Protein AF-A0A7C7UQF9-F1 (afdb_monomer_lite)

Secondary structure (DSSP, 8-state):
-PEE-EEEEETTTTEEEEE-TT-SS--EEEETTTTTTTSEEEEETTT-SEEEEE-TTS-HHHHHHHHHHHHHHS-----EEEGGGTEEEE-HHHHHHHHIIIIIS--SS-PPPPGGGTT--------------------PPP--------

Structure (mmCIF, N/CA/C/O backbone):
data_AF-A0A7C7UQF9-F1
#
_entry.id   AF-A0A7C7UQF9-F1
#
loop_
_atom_site.group_PDB
_atom_site.id
_atom_site.type_symbol
_atom_site.label_atom_id
_atom_site.label_alt_id
_atom_site.label_comp_id
_atom_site.label_asym_id
_atom_site.label_entity_id
_atom_site.label_seq_id
_atom_site.pdbx_PDB_ins_code
_atom_site.Cartn_x
_atom_site.Cartn_y
_atom_site.Cartn_z
_atom_site.occupancy
_atom_site.B_iso_or_equiv
_atom_site.auth_seq_id
_atom_site.auth_comp_id
_atom_site.auth_asym_id
_atom_site.auth_atom_id
_atom_site.pdbx_PDB_model_num
ATOM 1 N N . MET A 1 1 ? -4.216 -17.877 -6.009 1.00 70.50 1 MET A N 1
ATOM 2 C CA . MET A 1 1 ? -3.379 -17.854 -4.793 1.00 70.50 1 MET A CA 1
ATOM 3 C C . MET A 1 1 ? -2.434 -16.702 -5.003 1.00 70.50 1 MET A C 1
ATOM 5 O O . MET A 1 1 ? -1.698 -16.732 -5.989 1.00 70.50 1 MET A O 1
ATOM 9 N N . GLY A 1 2 ? -2.584 -15.659 -4.190 1.00 77.38 2 GLY A N 1
ATOM 10 C CA . GLY A 1 2 ? -1.882 -14.401 -4.387 1.00 77.38 2 GLY A CA 1
ATOM 11 C C . GLY A 1 2 ? -0.393 -14.530 -4.083 1.00 77.38 2 GLY A C 1
ATOM 12 O O . GLY A 1 2 ? 0.053 -15.484 -3.442 1.00 77.38 2 GLY A O 1
ATOM 13 N N . LYS A 1 3 ? 0.399 -13.554 -4.533 1.00 88.31 3 LYS A N 1
ATOM 14 C CA . LYS A 1 3 ? 1.784 -13.428 -4.062 1.00 88.31 3 LYS A CA 1
ATOM 15 C C . LYS A 1 3 ? 1.746 -13.015 -2.588 1.00 88.31 3 LYS A C 1
ATOM 17 O O . LYS A 1 3 ? 1.024 -12.090 -2.225 1.00 88.31 3 LYS A O 1
ATOM 22 N N . LYS A 1 4 ? 2.489 -13.699 -1.720 1.00 91.56 4 LYS A N 1
ATOM 23 C CA . LYS A 1 4 ? 2.495 -13.368 -0.290 1.00 91.56 4 LYS A CA 1
ATOM 24 C C . LYS A 1 4 ? 3.272 -12.073 -0.049 1.00 91.56 4 LYS A C 1
ATOM 26 O O . LYS A 1 4 ? 4.416 -11.967 -0.486 1.00 91.56 4 LYS A O 1
ATOM 31 N N . LEU A 1 5 ? 2.672 -11.140 0.682 1.00 92.50 5 LEU A N 1
ATOM 32 C CA . LEU A 1 5 ? 3.334 -9.955 1.221 1.00 92.50 5 LEU A CA 1
ATOM 33 C C . LEU A 1 5 ? 3.281 -10.006 2.748 1.00 92.50 5 LEU A C 1
ATOM 35 O O . LEU A 1 5 ? 2.280 -10.428 3.323 1.00 92.50 5 LEU A O 1
ATOM 39 N N . ASN A 1 6 ? 4.364 -9.576 3.383 1.00 91.00 6 ASN A N 1
ATOM 40 C CA . ASN A 1 6 ? 4.420 -9.312 4.810 1.00 91.00 6 ASN A CA 1
ATOM 41 C C . ASN A 1 6 ? 4.195 -7.816 5.029 1.00 91.00 6 ASN A C 1
ATOM 43 O O . ASN A 1 6 ? 4.888 -6.985 4.435 1.00 91.00 6 ASN A O 1
ATOM 47 N N . LEU A 1 7 ? 3.254 -7.486 5.908 1.00 91.06 7 LEU A N 1
ATOM 48 C CA . LEU A 1 7 ? 3.023 -6.115 6.347 1.00 91.06 7 LEU A CA 1
ATOM 49 C C . LEU A 1 7 ? 3.982 -5.759 7.487 1.00 91.06 7 LEU A C 1
ATOM 51 O O . LEU A 1 7 ? 4.027 -6.443 8.510 1.00 91.06 7 LEU A O 1
ATOM 55 N N . ARG A 1 8 ? 4.698 -4.646 7.343 1.00 89.06 8 ARG A N 1
ATOM 56 C CA . ARG A 1 8 ? 5.494 -4.023 8.404 1.00 89.06 8 ARG A CA 1
ATOM 57 C C . ARG A 1 8 ? 5.098 -2.564 8.568 1.00 89.06 8 ARG A C 1
ATOM 59 O O . ARG A 1 8 ? 4.737 -1.896 7.603 1.00 89.06 8 ARG A O 1
ATOM 66 N N . TYR A 1 9 ? 5.187 -2.080 9.799 1.00 85.62 9 TYR A N 1
ATOM 67 C CA . TYR A 1 9 ? 5.013 -0.674 10.139 1.00 85.62 9 TYR A CA 1
ATOM 68 C C . TYR A 1 9 ? 6.299 -0.158 10.777 1.00 85.62 9 TYR A C 1
ATOM 70 O O . TYR A 1 9 ? 6.755 -0.716 11.776 1.00 85.62 9 TYR A O 1
ATOM 78 N N . GLU A 1 10 ? 6.863 0.902 10.208 1.00 82.75 10 GLU A N 1
ATOM 79 C CA . GLU A 1 10 ? 8.117 1.500 10.658 1.00 82.75 10 GLU A CA 1
ATOM 80 C C . GLU A 1 10 ? 7.813 2.710 11.543 1.00 82.75 10 GLU A C 1
ATOM 82 O O . GLU A 1 10 ? 7.608 3.835 11.086 1.00 82.75 10 GLU A O 1
ATOM 87 N N . SER A 1 11 ? 7.730 2.455 12.852 1.00 68.56 11 SER A N 1
ATOM 88 C CA . SER A 1 11 ? 7.201 3.405 13.839 1.00 68.56 11 SER A CA 1
ATOM 89 C C . SER A 1 11 ? 7.920 4.754 13.953 1.00 68.56 11 SER A C 1
ATOM 91 O O . SER A 1 11 ? 7.218 5.725 14.235 1.00 68.56 11 SER A O 1
ATOM 93 N N . PRO A 1 12 ? 9.253 4.879 13.809 1.00 70.75 12 PRO A N 1
ATOM 94 C CA . PRO A 1 12 ? 9.885 6.196 13.868 1.00 70.75 12 PRO A CA 1
ATOM 95 C C . PRO A 1 12 ? 9.557 7.058 12.644 1.00 70.75 12 PRO A C 1
ATOM 97 O O . PRO A 1 12 ? 9.587 8.282 12.733 1.00 70.75 12 PRO A O 1
ATOM 100 N N . GLN A 1 13 ? 9.269 6.427 11.504 1.00 69.44 13 GLN A N 1
ATOM 101 C CA . GLN A 1 13 ? 9.058 7.095 10.222 1.00 69.44 13 GLN A CA 1
ATOM 102 C C . GLN A 1 13 ? 7.581 7.150 9.807 1.00 69.44 13 GLN A C 1
ATOM 104 O O . GLN A 1 13 ? 7.245 7.856 8.863 1.00 69.44 13 GLN A O 1
ATOM 109 N N . GLY A 1 14 ? 6.696 6.440 10.513 1.00 75.25 14 GLY A N 1
ATOM 110 C CA . GLY A 1 14 ? 5.247 6.529 10.336 1.00 75.25 14 GLY A CA 1
ATOM 111 C C . GLY A 1 14 ? 4.726 5.939 9.024 1.00 75.25 14 GLY A C 1
ATOM 112 O O . GLY A 1 14 ? 3.627 6.297 8.605 1.00 75.25 14 GLY A O 1
ATOM 113 N N . TYR A 1 15 ? 5.482 5.048 8.373 1.00 84.19 15 TYR A N 1
ATOM 114 C CA . TYR A 1 15 ? 5.075 4.423 7.113 1.00 84.19 15 TYR A CA 1
ATOM 115 C C . TYR A 1 15 ? 4.873 2.910 7.236 1.00 84.19 15 TYR A C 1
ATOM 117 O O . TYR A 1 15 ? 5.386 2.238 8.133 1.00 84.19 15 TYR A O 1
ATOM 125 N N . PHE A 1 16 ? 4.102 2.375 6.297 1.00 89.50 16 PHE A N 1
ATOM 126 C CA . PHE A 1 16 ? 3.827 0.963 6.102 1.00 89.50 16 PHE A CA 1
ATOM 127 C C . PHE A 1 16 ? 4.601 0.454 4.894 1.00 89.50 16 PHE A C 1
ATOM 129 O O . PHE A 1 16 ? 4.697 1.130 3.869 1.00 89.50 16 PHE A O 1
ATOM 136 N N . SER A 1 17 ? 5.104 -0.770 4.999 1.00 90.31 17 SER A N 1
ATOM 137 C CA . SER A 1 17 ? 5.664 -1.505 3.874 1.00 90.31 17 SER A CA 1
ATOM 138 C C . SER A 1 17 ? 5.005 -2.875 3.747 1.00 90.31 17 SER A C 1
ATOM 140 O O . SER A 1 17 ? 4.725 -3.559 4.731 1.00 90.31 17 SER A O 1
ATOM 142 N N . LEU A 1 18 ? 4.738 -3.265 2.508 1.00 92.06 18 LEU A N 1
ATOM 143 C CA . LEU A 1 18 ? 4.217 -4.562 2.106 1.00 92.06 18 LEU A CA 1
ATOM 144 C C . LEU A 1 18 ? 5.282 -5.205 1.225 1.00 92.06 18 LEU A C 1
ATOM 146 O O . LEU A 1 18 ? 5.381 -4.853 0.058 1.00 92.06 18 LEU A O 1
ATOM 150 N N . THR A 1 19 ? 6.106 -6.104 1.753 1.00 91.00 19 THR A N 1
ATOM 151 C CA . THR A 1 19 ? 7.248 -6.675 1.009 1.00 91.00 19 THR A CA 1
ATOM 152 C C . THR A 1 19 ? 7.203 -8.192 0.979 1.00 91.00 19 THR A C 1
ATOM 154 O O . THR A 1 19 ? 6.492 -8.821 1.764 1.00 91.00 19 THR A O 1
ATOM 157 N N . TRP A 1 20 ? 7.948 -8.816 0.065 1.00 88.19 20 TRP A N 1
ATOM 158 C CA . TRP A 1 20 ? 8.093 -10.271 0.081 1.00 88.19 20 TRP A CA 1
ATOM 159 C C . TRP A 1 20 ? 8.644 -10.792 1.422 1.00 88.19 20 TRP A C 1
ATOM 161 O O . TRP A 1 20 ? 9.424 -10.107 2.090 1.00 88.19 20 TRP A O 1
ATOM 171 N N . PRO A 1 21 ? 8.275 -12.020 1.837 1.00 80.50 21 PRO A N 1
ATOM 172 C CA . PRO A 1 21 ? 8.679 -12.549 3.137 1.00 80.50 21 PRO A CA 1
ATOM 173 C C . PRO A 1 21 ? 10.188 -12.718 3.326 1.00 80.50 21 PRO A C 1
ATOM 175 O O . PRO A 1 21 ? 10.671 -12.661 4.454 1.00 80.50 21 PRO A O 1
ATOM 178 N N . ASP A 1 22 ? 10.916 -12.928 2.235 1.00 73.62 22 ASP A N 1
ATOM 179 C CA . ASP A 1 22 ? 12.365 -13.100 2.160 1.00 73.62 22 ASP A CA 1
ATOM 180 C C . ASP A 1 22 ? 13.110 -11.784 1.882 1.00 73.62 22 ASP A C 1
ATOM 182 O O . ASP A 1 22 ? 14.265 -11.801 1.455 1.00 73.62 22 ASP A O 1
ATOM 186 N N . TYR A 1 23 ? 12.475 -10.636 2.151 1.00 67.62 23 TYR A N 1
ATOM 187 C CA . TYR A 1 23 ? 13.096 -9.318 2.053 1.00 67.62 23 TYR A CA 1
ATOM 188 C C . TYR A 1 23 ? 14.333 -9.212 2.970 1.00 67.62 23 TYR A C 1
ATOM 190 O O . TYR A 1 23 ? 14.232 -8.916 4.163 1.00 67.62 23 TYR A O 1
ATOM 198 N N . GLY A 1 24 ? 15.503 -9.508 2.391 1.00 53.47 24 GLY A N 1
ATOM 199 C CA . GLY A 1 24 ? 16.782 -9.690 3.084 1.00 53.47 24 GLY A CA 1
ATOM 200 C C . GLY A 1 24 ? 17.968 -8.948 2.459 1.00 53.47 24 GLY A C 1
ATOM 201 O O . GLY A 1 24 ? 19.106 -9.350 2.677 1.00 53.47 24 GLY A O 1
ATOM 202 N N . GLY A 1 25 ? 17.738 -7.871 1.698 1.00 51.97 25 GLY A N 1
ATOM 203 C CA . GLY A 1 25 ? 18.824 -6.978 1.254 1.00 51.97 25 GLY A CA 1
ATOM 204 C C . GLY A 1 25 ? 19.212 -7.051 -0.225 1.00 51.97 25 GLY A C 1
ATOM 205 O O . GLY A 1 25 ? 20.278 -6.568 -0.601 1.00 51.97 25 GLY A O 1
ATOM 206 N N . GLY A 1 26 ? 18.355 -7.596 -1.091 1.00 52.19 26 GLY A N 1
ATOM 207 C CA . GLY A 1 26 ? 18.387 -7.212 -2.502 1.00 52.19 26 GLY A CA 1
ATOM 208 C C . GLY A 1 26 ? 17.886 -5.776 -2.607 1.00 52.19 26 GLY A C 1
ATOM 209 O O . GLY A 1 26 ? 16.804 -5.481 -2.103 1.00 52.19 26 GLY A O 1
ATOM 210 N N . GLY A 1 27 ? 18.668 -4.875 -3.207 1.00 58.38 27 GLY A N 1
ATOM 211 C CA . GLY A 1 27 ? 18.184 -3.520 -3.463 1.00 58.38 27 GLY A CA 1
ATOM 212 C C . GLY A 1 27 ? 16.832 -3.576 -4.187 1.00 58.38 27 GLY A C 1
ATOM 213 O O . GLY A 1 27 ? 16.582 -4.484 -4.985 1.00 58.38 27 GLY A O 1
ATOM 214 N N . MET A 1 28 ? 15.953 -2.627 -3.897 1.00 65.12 28 MET A N 1
ATOM 215 C CA . MET A 1 28 ? 14.728 -2.445 -4.667 1.00 65.12 28 MET A CA 1
ATOM 216 C C . MET A 1 28 ? 14.843 -1.159 -5.471 1.00 65.12 28 MET A C 1
ATOM 218 O O . MET A 1 28 ? 15.450 -0.182 -5.026 1.00 65.12 28 MET A O 1
ATOM 222 N N . GLY A 1 29 ? 14.316 -1.205 -6.690 1.00 64.50 29 GLY A N 1
ATOM 223 C CA . GLY A 1 29 ? 14.055 -0.013 -7.479 1.00 64.50 29 GLY A CA 1
ATOM 224 C C . GLY A 1 29 ? 12.722 0.583 -7.051 1.00 64.50 29 GLY A C 1
ATOM 225 O O . GLY A 1 29 ? 11.761 -0.157 -6.830 1.00 64.50 29 GLY A O 1
ATOM 226 N N . HIS A 1 30 ? 12.692 1.902 -6.944 1.00 76.50 30 HIS A N 1
ATOM 227 C CA . HIS A 1 30 ? 11.517 2.698 -6.629 1.00 76.50 30 HIS A CA 1
ATOM 228 C C . HIS A 1 30 ? 10.899 3.217 -7.938 1.00 76.50 30 HIS A C 1
ATOM 230 O O . HIS A 1 30 ? 11.588 3.838 -8.748 1.00 76.50 30 HIS A O 1
ATOM 236 N N . ASP A 1 31 ? 9.624 2.907 -8.177 1.00 76.31 31 ASP A N 1
ATOM 237 C CA . ASP A 1 31 ? 8.828 3.430 -9.299 1.00 76.31 31 ASP A CA 1
ATOM 238 C C . ASP A 1 31 ? 7.906 4.546 -8.783 1.00 76.31 31 ASP A C 1
ATOM 240 O O . ASP A 1 31 ? 6.707 4.364 -8.555 1.00 76.31 31 ASP A O 1
ATOM 244 N N . ASP A 1 32 ? 8.521 5.700 -8.523 1.00 74.81 32 ASP A N 1
ATOM 245 C CA . ASP A 1 32 ? 7.899 6.798 -7.767 1.00 74.81 32 ASP A CA 1
ATOM 246 C C . ASP A 1 32 ? 7.075 7.741 -8.639 1.00 74.81 32 ASP A C 1
ATOM 248 O O . ASP A 1 32 ? 6.175 8.437 -8.160 1.00 74.81 32 ASP A O 1
ATOM 252 N N . GLU A 1 33 ? 7.354 7.741 -9.941 1.00 79.50 33 GLU A N 1
ATOM 253 C CA . GLU A 1 33 ? 6.641 8.557 -10.920 1.00 79.50 33 GLU A CA 1
ATOM 254 C C . GLU A 1 33 ? 5.192 8.085 -11.094 1.00 79.50 33 GLU A C 1
ATOM 256 O O . GLU A 1 33 ? 4.295 8.887 -11.370 1.00 79.50 33 GLU A O 1
ATOM 261 N N . THR A 1 34 ? 4.932 6.787 -10.910 1.00 80.06 34 THR A N 1
ATOM 262 C CA . THR A 1 34 ? 3.608 6.211 -11.160 1.00 80.06 34 THR A CA 1
ATOM 263 C C . THR A 1 34 ? 2.562 6.746 -10.185 1.00 80.06 34 THR A C 1
ATOM 265 O O . THR A 1 34 ? 1.473 7.134 -10.628 1.00 80.06 34 THR A O 1
ATOM 268 N N . TYR A 1 35 ? 2.917 6.842 -8.903 1.00 83.38 35 TYR A N 1
ATOM 269 C CA . TYR A 1 35 ? 2.030 7.273 -7.820 1.00 83.38 35 TYR A CA 1
ATOM 270 C C . TYR A 1 35 ? 2.538 8.533 -7.112 1.00 83.38 35 TYR A C 1
ATOM 272 O O . TYR A 1 35 ? 2.320 8.695 -5.918 1.00 83.38 35 TYR A O 1
ATOM 280 N N . GLN A 1 36 ? 3.226 9.420 -7.835 1.00 83.31 36 GLN A N 1
ATOM 281 C CA . GLN A 1 36 ? 3.588 10.768 -7.376 1.00 83.31 36 GLN A CA 1
ATOM 282 C C . GLN A 1 36 ? 4.228 10.818 -5.971 1.00 83.31 36 GLN A C 1
ATOM 284 O O . GLN A 1 36 ? 3.912 11.710 -5.188 1.00 83.31 36 GLN A O 1
ATOM 289 N N . PHE A 1 37 ? 5.115 9.871 -5.644 1.00 81.19 37 PHE A N 1
ATOM 290 C CA . PHE A 1 37 ? 5.770 9.760 -4.326 1.00 81.19 37 PHE A CA 1
ATOM 291 C C . PHE A 1 37 ? 4.822 9.597 -3.114 1.00 81.19 37 PHE A C 1
ATOM 293 O O . PHE A 1 37 ? 5.254 9.787 -1.981 1.00 81.19 37 PHE A O 1
ATOM 300 N N . VAL A 1 38 ? 3.547 9.231 -3.313 1.00 87.88 38 VAL A N 1
ATOM 301 C CA . VAL A 1 38 ? 2.628 8.885 -2.204 1.00 87.88 38 VAL A CA 1
ATOM 302 C C . VAL A 1 38 ? 2.502 7.376 -1.975 1.00 87.88 38 VAL A C 1
ATOM 304 O O . VAL A 1 38 ? 2.118 6.937 -0.891 1.00 87.88 38 VAL A O 1
ATOM 307 N N . LEU A 1 39 ? 2.843 6.567 -2.984 1.00 90.06 39 LEU A N 1
ATOM 308 C CA . LEU A 1 39 ? 2.906 5.108 -2.901 1.00 90.06 39 LEU A CA 1
ATOM 309 C C . LEU A 1 39 ? 4.054 4.576 -3.770 1.00 90.06 39 LEU A C 1
ATOM 311 O O . LEU A 1 39 ? 3.981 4.530 -4.992 1.00 90.06 39 LEU A O 1
ATOM 315 N N . HIS A 1 40 ? 5.116 4.120 -3.136 1.00 90.12 40 HIS A N 1
ATOM 316 C CA . HIS A 1 40 ? 6.263 3.516 -3.789 1.00 90.12 40 HIS A CA 1
ATOM 317 C C . HIS A 1 40 ? 5.942 2.085 -4.209 1.00 90.12 40 HIS A C 1
ATOM 319 O O . HIS A 1 40 ? 5.707 1.222 -3.361 1.00 90.12 40 HIS A O 1
ATOM 325 N N . VAL A 1 41 ? 5.987 1.810 -5.514 1.00 90.00 41 VAL A N 1
ATOM 326 C CA . VAL A 1 41 ? 6.033 0.432 -6.016 1.00 90.00 41 VAL A CA 1
ATOM 327 C C . VAL A 1 41 ? 7.479 -0.029 -5.999 1.00 90.00 41 VAL A C 1
ATOM 329 O O . VAL A 1 41 ? 8.347 0.553 -6.650 1.00 90.00 41 VAL A O 1
ATOM 332 N N . LEU A 1 42 ? 7.731 -1.095 -5.252 1.00 88.50 42 LEU A N 1
ATOM 333 C CA . LEU A 1 42 ? 9.057 -1.659 -5.070 1.00 88.50 42 LEU A CA 1
ATOM 334 C C . LEU A 1 42 ? 9.239 -2.776 -6.089 1.00 88.50 42 LEU A C 1
ATOM 336 O O . LEU A 1 42 ? 8.448 -3.722 -6.125 1.00 88.50 42 LEU A O 1
ATOM 340 N N . ARG A 1 43 ? 10.277 -2.685 -6.920 1.00 87.19 43 ARG A N 1
ATOM 341 C CA . ARG A 1 43 ? 10.603 -3.708 -7.921 1.00 87.19 43 ARG A CA 1
ATOM 342 C C . ARG A 1 43 ? 11.895 -4.430 -7.577 1.00 87.19 43 ARG A C 1
ATOM 344 O O . ARG A 1 43 ? 12.886 -3.816 -7.181 1.00 87.19 43 ARG A O 1
ATOM 351 N N . SER A 1 44 ? 11.894 -5.743 -7.774 1.00 82.94 44 SER A N 1
ATOM 352 C CA . SER A 1 44 ? 13.091 -6.575 -7.653 1.00 82.94 44 SER A CA 1
ATOM 353 C C . SER A 1 44 ? 14.090 -6.213 -8.755 1.00 82.94 44 SER A C 1
ATOM 355 O O . SER A 1 44 ? 13.752 -6.309 -9.933 1.00 82.94 44 SER A O 1
ATOM 357 N N . TYR A 1 45 ? 15.338 -5.874 -8.413 1.00 80.81 45 TYR A N 1
ATOM 358 C CA . TYR A 1 45 ? 16.375 -5.636 -9.434 1.00 80.81 45 TYR A CA 1
ATOM 359 C C . TYR A 1 45 ? 16.686 -6.875 -10.283 1.00 80.81 45 TYR A C 1
ATOM 361 O O . TYR A 1 45 ? 17.074 -6.743 -11.440 1.00 80.81 45 TYR A O 1
ATOM 369 N N . CYS A 1 46 ? 16.524 -8.078 -9.727 1.00 79.94 46 CYS A N 1
ATOM 370 C CA . CYS A 1 46 ? 16.848 -9.319 -10.429 1.00 79.94 46 CYS A CA 1
ATOM 371 C C . CYS A 1 46 ? 15.796 -9.696 -11.476 1.00 79.94 46 CYS A C 1
ATOM 373 O O . CYS A 1 46 ? 16.139 -10.261 -12.511 1.00 79.94 46 CYS A O 1
ATOM 375 N N . THR A 1 47 ? 14.517 -9.432 -11.192 1.00 83.31 47 THR A N 1
ATOM 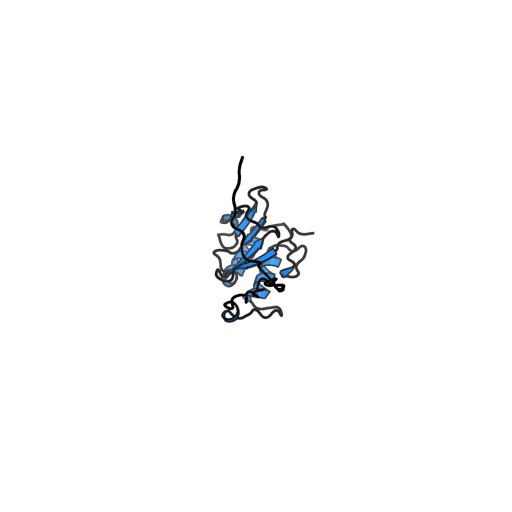376 C CA . THR A 1 47 ? 13.395 -9.915 -12.018 1.00 83.31 47 THR A CA 1
ATOM 377 C C . THR A 1 47 ? 12.593 -8.793 -12.677 1.00 83.31 47 THR A C 1
ATOM 379 O O . THR A 1 47 ? 11.855 -9.052 -13.620 1.00 83.31 47 THR A O 1
ATOM 382 N N . GLY A 1 48 ? 12.707 -7.553 -12.194 1.00 83.31 48 GLY A N 1
ATOM 383 C CA . GLY A 1 48 ? 11.862 -6.421 -12.592 1.00 83.31 48 GLY A CA 1
ATOM 384 C C . GLY A 1 48 ? 10.417 -6.501 -12.078 1.00 83.31 48 GLY A C 1
ATOM 385 O O . GLY A 1 48 ? 9.639 -5.557 -12.256 1.00 83.31 48 GLY A O 1
ATOM 386 N N . GLU A 1 49 ? 10.042 -7.607 -11.430 1.00 86.06 49 GLU A N 1
ATOM 387 C CA . GLU A 1 49 ? 8.701 -7.811 -10.893 1.00 86.06 49 GLU A CA 1
ATOM 388 C C . GLU A 1 49 ? 8.446 -6.958 -9.651 1.00 86.06 49 GLU A C 1
ATOM 390 O O . GLU A 1 49 ? 9.373 -6.587 -8.925 1.00 86.06 49 GLU A O 1
ATOM 395 N N . ILE A 1 50 ? 7.164 -6.694 -9.386 1.00 87.81 50 ILE A N 1
ATOM 396 C CA . ILE A 1 50 ? 6.723 -6.043 -8.153 1.00 87.81 50 ILE A CA 1
ATOM 397 C C . ILE A 1 50 ? 7.074 -6.941 -6.960 1.00 87.81 50 ILE A C 1
ATOM 399 O O . ILE A 1 50 ? 6.545 -8.048 -6.815 1.00 87.81 50 ILE A O 1
ATOM 403 N N . ALA A 1 51 ? 7.961 -6.429 -6.113 1.00 88.25 51 ALA A N 1
ATOM 404 C CA . ALA A 1 51 ? 8.437 -7.034 -4.876 1.00 88.25 51 ALA A CA 1
ATOM 405 C C . ALA A 1 51 ? 7.705 -6.507 -3.634 1.00 88.25 51 ALA A C 1
ATOM 407 O O . ALA A 1 51 ? 7.783 -7.108 -2.561 1.00 88.25 51 ALA A O 1
ATOM 408 N N . GLY A 1 52 ? 6.984 -5.393 -3.773 1.00 90.88 52 GLY A N 1
ATOM 409 C CA . GLY A 1 52 ? 6.236 -4.816 -2.675 1.00 90.88 52 GLY A CA 1
ATOM 410 C C . GLY A 1 52 ? 5.761 -3.392 -2.910 1.00 90.88 52 GLY A C 1
ATOM 411 O O . GLY A 1 52 ? 5.862 -2.858 -4.014 1.00 90.88 52 GLY A O 1
ATOM 412 N N . PHE A 1 53 ? 5.275 -2.790 -1.831 1.00 92.62 53 PHE A N 1
ATOM 413 C CA . PHE A 1 53 ? 4.757 -1.430 -1.772 1.00 92.62 53 PHE A CA 1
ATOM 414 C C . PHE A 1 53 ? 5.216 -0.743 -0.493 1.00 92.62 53 PHE A C 1
ATOM 416 O O . PHE A 1 53 ? 5.390 -1.399 0.533 1.00 92.62 53 PHE A O 1
ATOM 423 N N . SER A 1 54 ? 5.376 0.572 -0.532 1.00 91.25 54 SER A N 1
ATOM 424 C CA . SER A 1 54 ? 5.658 1.384 0.651 1.00 91.25 54 SER A CA 1
ATOM 425 C C . SER A 1 54 ? 5.010 2.755 0.511 1.00 91.25 54 SER A C 1
ATOM 427 O O . SER A 1 54 ? 4.956 3.280 -0.591 1.00 91.25 54 SER A O 1
ATOM 429 N N . ASN A 1 55 ? 4.539 3.361 1.598 1.00 90.62 55 ASN A N 1
ATOM 430 C CA . ASN A 1 55 ? 4.199 4.793 1.606 1.00 90.62 55 ASN A CA 1
ATOM 431 C C . ASN A 1 55 ? 5.306 5.641 2.250 1.00 90.62 55 ASN A C 1
ATOM 433 O O . ASN A 1 55 ? 5.022 6.715 2.770 1.00 90.62 55 ASN A O 1
ATOM 437 N N . GLU A 1 56 ? 6.547 5.148 2.286 1.00 86.38 56 GLU A N 1
ATOM 438 C CA . GLU A 1 56 ? 7.710 5.935 2.712 1.00 86.38 56 GLU A CA 1
ATOM 439 C C . GLU A 1 56 ? 7.686 7.332 2.066 1.00 86.38 56 GLU A C 1
ATOM 441 O O . GLU A 1 56 ? 7.326 7.467 0.911 1.00 86.38 56 GLU A O 1
ATOM 446 N N . GLY A 1 57 ? 7.982 8.394 2.817 1.00 79.06 57 GLY A N 1
ATOM 447 C CA . GLY A 1 57 ? 7.896 9.771 2.303 1.00 79.06 57 GLY A CA 1
ATOM 448 C C . GLY A 1 57 ? 6.482 10.374 2.227 1.00 79.06 57 GLY A C 1
ATOM 449 O O . GLY A 1 57 ? 6.372 11.599 2.177 1.00 79.06 57 GLY A O 1
ATOM 450 N N . GLY A 1 58 ? 5.426 9.560 2.303 1.00 80.56 58 GLY A N 1
ATOM 451 C CA . GLY A 1 58 ? 4.028 9.985 2.418 1.00 80.56 58 GLY A CA 1
ATOM 452 C C . GLY A 1 58 ? 3.409 9.653 3.779 1.00 80.56 58 GLY A C 1
ATOM 453 O O . GLY A 1 58 ? 3.964 8.910 4.590 1.00 80.56 58 GLY A O 1
ATOM 454 N N . GLU A 1 59 ? 2.211 10.167 4.035 1.00 86.38 59 GLU A N 1
ATOM 455 C CA . GLU A 1 59 ? 1.443 9.883 5.247 1.00 86.38 59 GLU A CA 1
ATOM 456 C C . GLU A 1 59 ? 0.097 9.282 4.857 1.00 86.38 59 GLU A C 1
ATOM 458 O O . GLU A 1 59 ? -0.820 9.998 4.456 1.00 86.38 59 GLU A O 1
ATOM 463 N N . LEU A 1 60 ? -0.055 7.963 5.031 1.00 88.75 60 LEU A N 1
ATOM 464 C CA . LEU A 1 60 ? -1.259 7.238 4.614 1.00 88.75 60 LEU A CA 1
ATOM 465 C C . LEU A 1 60 ? -2.559 7.889 5.116 1.00 88.75 60 LEU A C 1
ATOM 467 O O . LEU A 1 60 ? -3.553 7.892 4.401 1.00 88.75 60 LEU A O 1
ATOM 471 N N . ALA A 1 61 ? -2.564 8.479 6.315 1.00 88.62 61 ALA A N 1
ATOM 472 C CA . ALA A 1 61 ? -3.737 9.165 6.853 1.00 88.62 61 ALA A CA 1
ATOM 473 C C . ALA A 1 61 ? -4.184 10.381 6.020 1.00 88.62 61 ALA A C 1
ATOM 475 O O . ALA A 1 61 ? -5.382 10.643 5.918 1.00 88.62 61 ALA A O 1
ATOM 476 N N . LYS A 1 62 ? -3.232 11.111 5.433 1.00 90.88 62 LYS A N 1
ATOM 477 C CA . LYS A 1 62 ? -3.471 12.292 4.592 1.00 90.88 62 LYS A CA 1
ATOM 478 C C . LYS A 1 62 ? -3.654 11.917 3.128 1.00 90.88 62 LYS A C 1
ATOM 480 O O . LYS A 1 62 ? -4.483 12.512 2.445 1.00 90.88 62 LYS A O 1
ATOM 485 N N . ASP A 1 63 ? -2.905 10.918 2.678 1.00 92.75 63 ASP A N 1
ATOM 486 C CA . ASP A 1 63 ? -2.774 10.590 1.262 1.00 92.75 63 ASP A CA 1
ATOM 487 C C . ASP A 1 63 ? -3.744 9.496 0.806 1.00 92.75 63 ASP A C 1
ATOM 489 O O . ASP A 1 63 ? -3.845 9.247 -0.390 1.00 92.75 63 ASP A O 1
ATOM 493 N N . TYR A 1 64 ? -4.490 8.860 1.720 1.00 93.38 64 TYR A N 1
ATOM 494 C CA . TYR A 1 64 ? -5.376 7.731 1.416 1.00 93.38 64 TYR A CA 1
ATOM 495 C C . TYR A 1 64 ? -6.285 7.969 0.203 1.00 93.38 64 TYR A C 1
ATOM 497 O O . TYR A 1 64 ? -6.230 7.204 -0.756 1.00 93.38 64 TYR A O 1
ATOM 505 N N . GLU A 1 65 ? -7.085 9.039 0.206 1.00 95.19 65 GLU A N 1
ATOM 506 C CA . GLU A 1 65 ? -8.010 9.336 -0.901 1.00 95.19 65 GLU A CA 1
ATOM 507 C C . GLU A 1 65 ? -7.263 9.528 -2.228 1.00 95.19 65 GLU A C 1
ATOM 509 O O . GLU A 1 65 ? -7.700 9.050 -3.276 1.00 95.19 65 GLU A O 1
ATOM 514 N N . HIS A 1 66 ? -6.094 10.173 -2.181 1.00 94.62 66 HIS A N 1
ATOM 515 C CA . HIS A 1 66 ? -5.269 10.379 -3.364 1.00 94.62 66 HIS A CA 1
ATOM 516 C C . HIS A 1 66 ? -4.675 9.063 -3.883 1.00 94.62 66 HIS A C 1
ATOM 518 O O . HIS A 1 66 ? -4.729 8.795 -5.082 1.00 94.62 66 HIS A O 1
ATOM 524 N N . ILE A 1 67 ? -4.175 8.207 -2.990 1.00 93.88 67 ILE A N 1
ATOM 525 C CA . ILE A 1 67 ? -3.67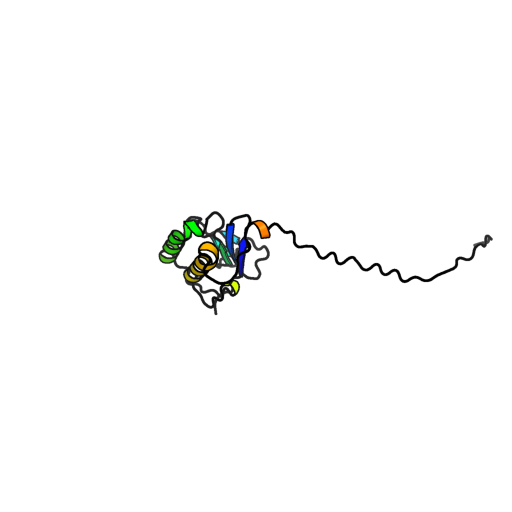1 6.870 -3.323 1.00 93.88 67 ILE A CA 1
ATOM 526 C C . ILE A 1 67 ? -4.779 6.028 -3.965 1.00 93.88 67 ILE A C 1
ATOM 528 O O . ILE A 1 67 ? -4.550 5.419 -5.008 1.00 93.88 67 ILE A O 1
ATOM 532 N N . MET A 1 68 ? -5.988 6.022 -3.395 1.00 95.62 68 MET A N 1
ATOM 533 C CA . MET A 1 68 ? -7.121 5.269 -3.946 1.00 95.62 68 MET A CA 1
ATOM 534 C C . MET A 1 68 ? -7.524 5.780 -5.333 1.00 95.62 68 MET A C 1
ATOM 536 O O . MET A 1 68 ? -7.793 4.976 -6.227 1.00 95.62 68 MET A O 1
ATOM 540 N N . GLN A 1 69 ? -7.504 7.098 -5.551 1.00 95.50 69 GLN A N 1
ATOM 541 C CA . GLN A 1 69 ? -7.725 7.673 -6.877 1.00 95.50 69 GLN A CA 1
ATOM 542 C C . GLN A 1 69 ? -6.652 7.212 -7.875 1.00 95.50 69 GLN A C 1
ATOM 544 O O . GLN A 1 69 ? -6.983 6.760 -8.971 1.00 95.50 69 GLN A O 1
ATOM 549 N N . LEU A 1 70 ? -5.372 7.277 -7.503 1.00 94.06 70 LEU A N 1
ATOM 550 C CA . LEU A 1 70 ? -4.278 6.853 -8.378 1.00 94.06 70 LEU A CA 1
ATOM 551 C C . LEU A 1 70 ? -4.334 5.353 -8.694 1.00 94.06 70 LEU A C 1
ATOM 553 O O . LEU A 1 70 ? -4.043 4.960 -9.821 1.00 94.06 70 LEU A O 1
ATOM 557 N N . LEU A 1 71 ? -4.740 4.513 -7.738 1.00 93.50 71 LEU A N 1
ATOM 558 C CA . LEU A 1 71 ? -4.956 3.080 -7.963 1.00 93.50 71 LEU A CA 1
ATOM 559 C C . LEU A 1 71 ? -6.130 2.811 -8.910 1.00 93.50 71 LEU A C 1
ATOM 561 O O . LEU A 1 71 ? -6.066 1.871 -9.699 1.00 93.50 71 LEU A O 1
ATOM 565 N N . ALA A 1 72 ? -7.171 3.645 -8.885 1.00 94.19 72 ALA A N 1
ATOM 566 C CA . ALA A 1 72 ? -8.259 3.561 -9.853 1.00 94.19 72 ALA A CA 1
ATOM 567 C C . ALA A 1 72 ? -7.813 3.981 -11.268 1.00 94.19 72 ALA A C 1
ATOM 569 O O . ALA A 1 72 ? -8.242 3.379 -12.253 1.00 94.19 72 ALA A O 1
ATOM 570 N N . GLU A 1 73 ? -6.943 4.991 -11.383 1.00 93.94 73 GLU A N 1
ATOM 571 C CA . GLU A 1 73 ? -6.407 5.475 -12.664 1.00 93.94 73 GLU A CA 1
ATOM 572 C C . GLU A 1 73 ? -5.348 4.533 -13.262 1.00 93.94 73 GLU A C 1
ATOM 574 O O . GLU A 1 73 ? -5.305 4.325 -14.477 1.00 93.94 73 GLU A O 1
ATOM 579 N N . LYS A 1 74 ? -4.489 3.962 -12.413 1.00 91.19 74 LYS A N 1
ATOM 580 C CA . LYS A 1 74 ? -3.370 3.087 -12.778 1.00 91.19 74 LYS A CA 1
ATOM 581 C C . LYS A 1 74 ? -3.400 1.825 -11.903 1.00 91.19 74 LYS A C 1
ATOM 583 O O . LYS A 1 74 ? -2.650 1.736 -10.926 1.00 91.19 74 LYS A O 1
ATOM 588 N N . PRO A 1 75 ? -4.269 0.851 -12.216 1.00 91.12 75 PRO A N 1
ATOM 589 C CA . PRO A 1 75 ? -4.445 -0.324 -11.376 1.00 91.12 75 PRO A CA 1
ATOM 590 C C . PRO A 1 75 ? -3.266 -1.291 -11.481 1.00 91.12 75 PRO A C 1
ATOM 592 O O . PRO A 1 75 ? -2.750 -1.565 -12.566 1.00 91.12 75 PRO A O 1
ATOM 595 N N . ILE A 1 76 ? -2.911 -1.875 -10.340 1.00 91.06 76 ILE A N 1
ATOM 596 C CA . ILE A 1 76 ? -2.043 -3.050 -10.249 1.00 91.06 76 ILE A CA 1
ATOM 597 C C . ILE A 1 76 ? -2.954 -4.271 -10.209 1.00 91.06 76 ILE A C 1
ATOM 599 O O . ILE A 1 76 ? -3.803 -4.396 -9.328 1.00 91.06 76 ILE A O 1
ATOM 603 N N . LEU A 1 77 ? -2.821 -5.133 -11.215 1.00 91.12 77 LEU A N 1
ATOM 604 C CA . LEU A 1 77 ? -3.749 -6.244 -11.447 1.00 91.12 77 LEU A CA 1
ATOM 605 C C . LEU A 1 77 ? -3.363 -7.501 -10.662 1.00 91.12 77 LEU A C 1
ATOM 607 O O . LEU A 1 77 ? -4.162 -8.433 -10.537 1.00 91.12 77 LEU A O 1
ATOM 611 N N . GLU A 1 78 ? -2.137 -7.542 -10.151 1.00 91.88 78 GLU A N 1
ATOM 612 C CA . GLU A 1 78 ? -1.653 -8.583 -9.267 1.00 91.88 78 GLU A CA 1
ATOM 613 C C . GLU A 1 78 ? -2.486 -8.667 -7.982 1.00 91.88 78 GLU A C 1
ATOM 615 O O . GLU A 1 78 ? -2.985 -7.678 -7.446 1.00 91.88 78 GLU A O 1
ATOM 620 N N . ARG A 1 79 ? -2.624 -9.896 -7.479 1.00 93.56 79 ARG A N 1
ATOM 621 C CA . ARG A 1 79 ? -3.359 -10.206 -6.251 1.00 93.56 79 ARG A CA 1
ATOM 622 C C . ARG A 1 79 ? -2.403 -10.762 -5.213 1.00 93.56 79 ARG A C 1
ATOM 624 O O . ARG A 1 79 ? -1.471 -11.502 -5.553 1.00 93.56 79 ARG A O 1
ATOM 631 N N . TYR A 1 80 ? -2.661 -10.440 -3.953 1.00 94.00 80 TYR A N 1
ATOM 632 C CA . TYR A 1 80 ? -1.737 -10.709 -2.864 1.00 94.00 80 TYR A CA 1
ATOM 633 C C . TYR A 1 80 ? -2.417 -11.368 -1.669 1.00 94.00 80 TYR A C 1
ATOM 635 O O . TYR A 1 80 ? -3.589 -11.138 -1.375 1.00 94.00 80 TYR A O 1
ATOM 643 N N . ASP A 1 81 ? -1.645 -12.190 -0.970 1.00 93.81 81 ASP A N 1
ATOM 644 C CA . ASP A 1 81 ? -2.012 -12.721 0.338 1.00 93.81 81 ASP A CA 1
ATOM 645 C C . ASP A 1 81 ? -1.299 -11.877 1.403 1.00 93.81 81 ASP A C 1
ATOM 647 O O . ASP A 1 81 ? -0.071 -11.776 1.371 1.00 93.81 81 ASP A O 1
ATOM 651 N N . VAL A 1 82 ? -2.048 -11.301 2.351 1.00 92.56 82 VAL A N 1
ATOM 652 C CA . VAL A 1 82 ? -1.506 -10.493 3.463 1.00 92.56 82 VAL A CA 1
ATOM 653 C C . VAL A 1 82 ? -2.049 -11.039 4.788 1.00 92.56 82 VAL A C 1
ATOM 655 O O . VAL A 1 82 ? -3.087 -10.578 5.281 1.00 92.56 82 VAL A O 1
ATOM 658 N N . PRO A 1 83 ? -1.403 -12.071 5.364 1.00 90.38 83 PRO A N 1
ATOM 659 C CA . PRO A 1 83 ? -1.905 -12.760 6.552 1.00 90.38 83 PRO A CA 1
ATOM 660 C C . PRO A 1 83 ? -2.116 -11.852 7.767 1.00 90.38 83 PRO A C 1
ATOM 662 O O . PRO A 1 83 ? -3.048 -12.076 8.534 1.00 90.38 83 PRO A O 1
ATOM 665 N N . GLU A 1 84 ? -1.299 -10.811 7.927 1.00 89.50 84 GLU A N 1
ATOM 666 C CA . GLU A 1 84 ? -1.375 -9.834 9.018 1.00 89.50 84 GLU A CA 1
ATOM 667 C C . GLU A 1 84 ? -2.695 -9.051 9.006 1.00 89.50 84 GLU A C 1
ATOM 669 O O . GLU A 1 84 ? -3.189 -8.635 10.058 1.00 89.50 84 GLU A O 1
ATOM 674 N N . LEU A 1 85 ? -3.294 -8.891 7.823 1.00 89.06 85 LEU A N 1
ATOM 675 C CA . LEU A 1 85 ? -4.598 -8.263 7.608 1.00 89.06 85 LEU A CA 1
ATOM 676 C C . LEU A 1 85 ? -5.732 -9.290 7.473 1.00 89.06 85 LEU A C 1
ATOM 678 O O . LEU A 1 85 ? -6.889 -8.904 7.345 1.00 89.06 85 LEU A O 1
ATOM 682 N N . GLY A 1 86 ? -5.421 -10.590 7.496 1.00 90.75 86 GLY A N 1
ATOM 683 C CA . GLY A 1 86 ? -6.387 -11.657 7.231 1.00 90.75 86 GLY A CA 1
ATOM 684 C C . GLY A 1 86 ? -6.858 -11.720 5.774 1.00 90.75 86 GLY A C 1
ATOM 685 O O . GLY A 1 86 ? -7.860 -12.375 5.492 1.00 90.75 86 GLY A O 1
ATOM 686 N N . LEU A 1 87 ? -6.150 -11.061 4.853 1.00 92.25 87 LEU A N 1
ATOM 687 C CA . LEU A 1 87 ? -6.526 -10.968 3.445 1.00 92.25 87 LEU A CA 1
ATOM 688 C C . LEU A 1 87 ? -5.895 -12.096 2.627 1.00 92.25 87 LEU A C 1
ATOM 690 O O . LEU A 1 87 ? -4.726 -12.450 2.811 1.00 92.25 87 LEU A O 1
ATOM 694 N N . ARG A 1 88 ? -6.680 -12.655 1.705 1.00 94.56 88 ARG A N 1
ATOM 695 C CA . ARG A 1 88 ? -6.256 -13.692 0.759 1.00 94.56 88 ARG A CA 1
ATOM 696 C C . ARG A 1 88 ? -6.727 -13.332 -0.633 1.00 94.56 88 ARG A C 1
ATOM 698 O O . ARG A 1 88 ? -7.895 -12.999 -0.801 1.00 94.56 88 ARG A O 1
ATOM 705 N N . ASP A 1 89 ? -5.834 -13.478 -1.604 1.00 94.88 89 ASP A N 1
ATOM 706 C CA . ASP A 1 89 ? -6.075 -13.179 -3.011 1.00 94.88 89 ASP A CA 1
ATOM 707 C C . ASP A 1 89 ? -6.729 -11.797 -3.179 1.00 94.88 89 ASP A C 1
ATOM 709 O O . ASP A 1 89 ? -7.722 -11.666 -3.885 1.00 94.88 89 ASP A O 1
ATOM 713 N N . ALA A 1 90 ? -6.214 -10.781 -2.483 1.00 92.94 90 ALA A N 1
ATOM 714 C CA . ALA A 1 90 ? -6.773 -9.433 -2.447 1.00 92.94 90 ALA A CA 1
ATOM 715 C C . ALA A 1 90 ? -6.037 -8.498 -3.427 1.00 92.94 90 ALA A C 1
ATOM 717 O O . ALA A 1 90 ? -4.819 -8.628 -3.596 1.00 92.94 90 ALA A O 1
ATOM 718 N N . PRO A 1 91 ? -6.746 -7.572 -4.094 1.00 95.00 91 PRO A N 1
ATOM 719 C CA . PRO A 1 91 ? -6.124 -6.503 -4.865 1.00 95.00 91 PRO A CA 1
ATOM 720 C C . PRO A 1 91 ? -5.491 -5.452 -3.937 1.00 95.00 91 PRO A C 1
ATOM 722 O O . PRO A 1 91 ? -5.758 -5.409 -2.733 1.00 95.00 91 PRO A O 1
ATOM 725 N N . LEU A 1 92 ? -4.619 -4.609 -4.494 1.00 94.56 92 LEU A N 1
ATOM 726 C CA . LEU A 1 92 ? -3.845 -3.650 -3.705 1.00 94.56 92 LEU A CA 1
ATOM 727 C C . LEU A 1 92 ? -4.713 -2.587 -3.020 1.00 94.56 92 LEU A C 1
ATOM 729 O O . LEU A 1 92 ? -4.457 -2.255 -1.870 1.00 94.56 92 LEU A O 1
ATOM 733 N N . ASP A 1 93 ? -5.745 -2.080 -3.686 1.00 95.44 93 ASP A N 1
ATOM 734 C CA . ASP A 1 93 ? -6.684 -1.108 -3.119 1.00 95.44 93 ASP A CA 1
ATOM 735 C C . ASP A 1 93 ? -7.381 -1.654 -1.863 1.00 95.44 93 ASP A C 1
ATOM 737 O O . ASP A 1 93 ? -7.402 -0.985 -0.831 1.00 95.44 93 ASP A O 1
ATOM 741 N N . GLU A 1 94 ? -7.846 -2.907 -1.894 1.00 96.12 94 GLU A N 1
ATOM 742 C CA . GLU A 1 94 ? -8.429 -3.578 -0.724 1.00 96.12 94 GLU A CA 1
ATOM 743 C C . GLU A 1 94 ? -7.424 -3.689 0.433 1.00 96.12 94 GLU A C 1
ATOM 745 O O . GLU A 1 94 ? -7.771 -3.457 1.595 1.00 96.12 94 GLU A O 1
ATOM 750 N N . ILE A 1 95 ? -6.161 -3.992 0.124 1.00 95.75 95 ILE A N 1
ATOM 751 C CA . ILE A 1 95 ? -5.084 -4.074 1.117 1.00 95.75 95 ILE A CA 1
ATOM 752 C C . ILE A 1 95 ? -4.816 -2.698 1.739 1.00 95.75 95 ILE A C 1
ATOM 754 O O . ILE A 1 95 ? -4.759 -2.589 2.965 1.00 95.75 95 ILE A O 1
ATOM 758 N N . ILE A 1 96 ? -4.697 -1.643 0.928 1.00 95.38 96 ILE A N 1
ATOM 759 C CA . ILE A 1 96 ? -4.480 -0.272 1.412 1.00 95.38 96 ILE A CA 1
ATOM 760 C C . ILE A 1 96 ? -5.665 0.196 2.267 1.00 95.38 96 ILE A C 1
ATOM 762 O O . ILE A 1 96 ? -5.455 0.728 3.358 1.00 95.38 96 ILE A O 1
ATOM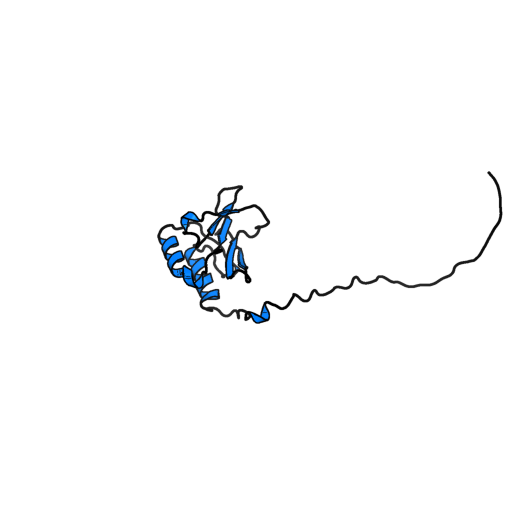 766 N N . THR A 1 97 ? 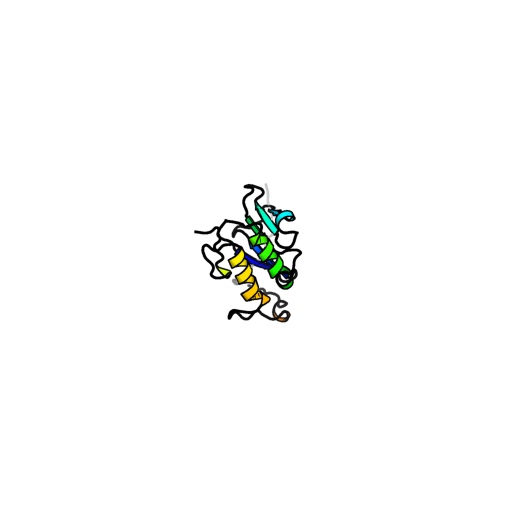-6.908 -0.068 1.851 1.00 95.56 97 THR A N 1
ATOM 767 C CA . THR A 1 97 ? -8.103 0.214 2.661 1.00 95.56 97 THR A CA 1
ATOM 768 C C . THR A 1 97 ? -8.088 -0.536 3.990 1.00 95.56 97 THR A C 1
ATOM 770 O O . THR A 1 97 ? -8.434 0.045 5.019 1.00 95.56 97 THR A O 1
ATOM 773 N N . ALA A 1 98 ? -7.681 -1.806 4.007 1.00 94.50 98 ALA A N 1
ATOM 774 C CA . ALA A 1 98 ? -7.590 -2.575 5.243 1.00 94.50 98 ALA A CA 1
ATOM 775 C C . ALA A 1 98 ? -6.534 -2.004 6.203 1.00 94.50 98 ALA A C 1
ATOM 777 O O . ALA A 1 98 ? -6.790 -1.924 7.406 1.00 94.50 98 ALA A O 1
ATOM 778 N N . ILE A 1 99 ? -5.385 -1.551 5.686 1.00 92.56 99 ILE A N 1
ATOM 779 C CA . ILE A 1 99 ? -4.367 -0.855 6.488 1.00 92.56 99 ILE A CA 1
ATOM 780 C C . ILE A 1 99 ? -4.939 0.456 7.035 1.00 92.56 99 ILE A C 1
ATOM 782 O O . ILE A 1 99 ? -4.862 0.704 8.237 1.00 92.56 99 ILE A O 1
ATOM 786 N N . TYR A 1 100 ? -5.562 1.271 6.184 1.00 92.19 100 TYR A N 1
ATOM 787 C CA . TYR A 1 100 ? -6.146 2.549 6.582 1.00 92.19 100 TYR A CA 1
ATOM 788 C C . TYR A 1 100 ? -7.201 2.379 7.682 1.00 92.19 100 TYR A C 1
ATOM 790 O O . TYR A 1 100 ? -7.101 2.985 8.747 1.00 92.19 100 TYR A O 1
ATOM 798 N N . ARG A 1 101 ? -8.176 1.486 7.494 1.00 90.56 101 ARG A N 1
ATOM 799 C CA . ARG A 1 101 ? -9.214 1.232 8.504 1.00 90.56 101 ARG A CA 1
ATOM 800 C C . ARG A 1 101 ? -8.622 0.764 9.825 1.00 90.56 101 ARG A C 1
ATOM 802 O O . ARG A 1 101 ? -8.954 1.306 10.875 1.00 90.56 101 ARG A O 1
ATOM 809 N N . ARG A 1 102 ? -7.710 -0.205 9.778 1.00 87.00 102 ARG A N 1
ATOM 810 C CA . ARG A 1 102 ? -7.174 -0.820 10.992 1.00 87.00 102 ARG A CA 1
ATOM 811 C C . ARG A 1 102 ? -6.219 0.088 11.756 1.00 87.00 102 ARG A C 1
ATOM 813 O O . ARG A 1 102 ? -6.292 0.138 12.978 1.00 87.00 102 ARG A O 1
ATOM 820 N N . PHE A 1 103 ? -5.319 0.774 11.057 1.00 84.94 103 PHE A N 1
ATOM 821 C CA . PHE A 1 103 ? -4.220 1.506 11.689 1.00 84.94 103 PHE A CA 1
ATOM 822 C C . PHE A 1 103 ? -4.419 3.023 11.720 1.00 84.94 103 PHE A C 1
ATOM 824 O O . PHE A 1 103 ? -3.864 3.668 12.603 1.00 84.94 103 PHE A O 1
ATOM 831 N N . VAL A 1 104 ? -5.206 3.595 10.802 1.00 86.25 104 VAL A N 1
ATOM 832 C CA . VAL A 1 104 ? -5.509 5.038 10.795 1.00 86.25 104 VAL A CA 1
ATOM 833 C C . VAL A 1 104 ? -6.836 5.325 11.491 1.00 86.25 104 VAL A C 1
ATOM 835 O O . VAL A 1 104 ? -6.890 6.202 12.348 1.00 86.25 104 VAL A O 1
ATOM 838 N N . LEU A 1 105 ? -7.900 4.583 11.165 1.00 86.25 105 LEU A N 1
ATOM 839 C CA . LEU A 1 105 ? -9.216 4.782 11.792 1.00 86.25 105 LEU A CA 1
ATOM 840 C C . LEU A 1 105 ? -9.390 4.018 13.115 1.00 86.25 105 LEU A C 1
ATOM 842 O O . LEU A 1 105 ? -10.323 4.301 13.863 1.00 86.25 105 LEU A O 1
ATOM 846 N N . GLY A 1 106 ? -8.506 3.060 13.414 1.00 78.94 106 GLY A N 1
ATOM 847 C CA . GLY A 1 106 ? -8.598 2.225 14.617 1.00 78.94 106 GLY A CA 1
ATOM 848 C C . GLY A 1 106 ? -9.753 1.216 14.583 1.00 78.94 106 GLY A C 1
ATOM 849 O O . GLY A 1 106 ? -10.213 0.756 15.628 1.00 78.94 106 GLY A O 1
ATOM 850 N N . GLU A 1 107 ? -10.253 0.873 13.396 1.00 74.50 107 GLU A N 1
ATOM 851 C CA . GLU A 1 107 ? -11.321 -0.107 13.219 1.00 74.50 107 GLU A CA 1
ATOM 852 C C . GLU A 1 107 ? -10.751 -1.532 13.266 1.00 74.50 107 GLU A C 1
ATOM 854 O O . GLU A 1 107 ? -10.098 -2.006 12.336 1.00 74.50 107 GLU A O 1
ATOM 859 N N . GLY A 1 108 ? -11.021 -2.242 14.362 1.00 54.19 108 GLY A N 1
ATOM 860 C CA . GLY A 1 108 ? -10.615 -3.634 14.552 1.00 54.19 108 GLY A CA 1
ATOM 861 C C . GLY A 1 108 ? -9.952 -3.839 15.907 1.00 54.19 108 GLY A C 1
ATOM 862 O O . GLY A 1 108 ? -9.033 -3.120 16.277 1.00 54.19 108 GLY A O 1
ATOM 863 N N . ALA A 1 109 ? -10.436 -4.826 16.660 1.00 43.69 109 ALA A N 1
ATOM 864 C CA . ALA A 1 109 ? -10.037 -5.123 18.034 1.00 43.69 109 ALA A CA 1
ATOM 865 C C . ALA A 1 109 ? -8.615 -5.710 18.144 1.00 43.69 109 ALA A C 1
ATOM 867 O O . ALA A 1 109 ? -8.432 -6.874 18.491 1.00 43.69 109 ALA A O 1
ATOM 868 N N . VAL A 1 110 ? -7.603 -4.898 17.854 1.00 43.94 110 VAL A N 1
ATOM 869 C CA . VAL A 1 110 ? -6.243 -5.077 18.357 1.00 43.94 110 VAL A CA 1
ATOM 870 C C . VAL A 1 110 ? -5.821 -3.720 18.899 1.00 43.94 110 VAL A C 1
ATOM 872 O O . VAL A 1 110 ? -5.602 -2.794 18.123 1.00 43.94 110 VAL A O 1
ATOM 875 N N . GLU A 1 111 ? -5.771 -3.599 20.228 1.00 38.69 111 GLU A N 1
ATOM 876 C CA . GLU A 1 111 ? -5.237 -2.417 20.903 1.00 38.69 111 GLU A CA 1
ATOM 877 C C . GLU A 1 111 ? -3.846 -2.117 20.348 1.00 38.69 111 GLU A C 1
ATOM 879 O O . GLU A 1 111 ? -2.918 -2.925 20.428 1.00 38.69 111 GLU A O 1
ATOM 884 N N . TYR A 1 112 ? -3.731 -0.951 19.725 1.00 44.94 112 TYR A N 1
ATOM 885 C CA . TYR A 1 112 ? -2.454 -0.392 19.345 1.00 44.94 112 TYR A CA 1
ATOM 886 C C . TYR A 1 112 ? -1.835 0.180 20.623 1.00 44.94 112 TYR A C 1
ATOM 888 O O . TYR A 1 112 ? -2.474 1.029 21.252 1.00 44.94 112 TYR A O 1
ATOM 896 N N . PRO A 1 113 ? -0.629 -0.242 21.036 1.00 39.91 113 PRO A N 1
ATOM 897 C CA . PRO A 1 113 ? 0.004 0.365 22.193 1.00 39.91 113 PRO A CA 1
ATOM 898 C C . PRO A 1 113 ? 0.191 1.870 21.920 1.00 39.91 113 PRO A C 1
ATOM 900 O O . PRO A 1 113 ? 0.618 2.247 20.815 1.00 39.91 113 PRO A O 1
ATOM 903 N N . PRO A 1 114 ? -0.167 2.765 22.857 1.00 41.91 114 PRO A N 1
ATOM 904 C CA . PRO A 1 114 ? 0.100 4.193 22.719 1.00 41.91 114 PRO A CA 1
ATOM 905 C C . PRO A 1 114 ? 1.609 4.434 22.561 1.00 41.91 114 PRO A C 1
ATOM 907 O O . PRO A 1 114 ? 2.428 3.578 22.893 1.00 41.91 114 PRO A O 1
ATOM 910 N N . ALA A 1 115 ? 1.996 5.594 22.017 1.00 47.25 115 ALA A N 1
ATOM 911 C CA . ALA A 1 115 ? 3.398 5.936 21.728 1.00 47.25 115 ALA A CA 1
ATOM 912 C C . ALA A 1 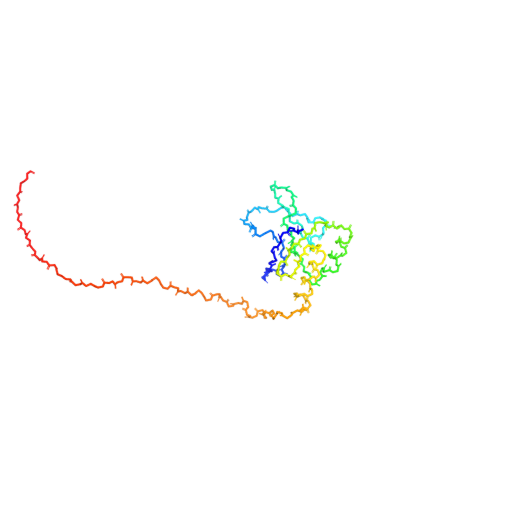115 ? 4.360 5.686 22.907 1.00 47.25 115 ALA A C 1
ATOM 914 O O . ALA A 1 115 ? 5.503 5.300 22.692 1.00 47.25 115 ALA A O 1
ATOM 915 N N . GLU A 1 116 ? 3.858 5.801 24.133 1.00 49.62 116 GLU A N 1
ATOM 916 C CA . GLU A 1 116 ? 4.588 5.622 25.390 1.00 49.62 116 GLU A CA 1
ATOM 917 C C . GLU A 1 116 ? 4.985 4.160 25.693 1.00 49.62 116 GLU A C 1
ATOM 919 O O . GLU A 1 116 ? 5.925 3.918 26.446 1.00 49.62 116 GLU A O 1
ATOM 924 N N . GLU A 1 117 ? 4.327 3.160 25.094 1.00 47.41 117 GLU A N 1
ATOM 925 C CA . GLU A 1 117 ? 4.683 1.741 25.275 1.00 47.41 117 GLU A CA 1
ATOM 926 C C . GLU A 1 117 ? 5.724 1.237 24.259 1.00 47.41 117 GLU A C 1
ATOM 928 O O . GLU A 1 117 ? 6.301 0.165 24.452 1.00 47.41 117 GLU A O 1
ATOM 933 N N . ARG A 1 118 ? 6.027 2.020 23.211 1.00 54.72 118 ARG A N 1
ATOM 934 C CA . ARG A 1 118 ? 7.026 1.680 22.176 1.00 54.72 118 ARG A CA 1
ATOM 935 C C . ARG A 1 118 ? 8.473 1.940 22.597 1.00 54.72 118 ARG A C 1
ATOM 937 O O . ARG A 1 118 ? 9.388 1.462 21.936 1.00 54.72 118 ARG A O 1
ATOM 944 N N . GLU A 1 119 ? 8.685 2.677 23.685 1.00 47.91 119 GLU A N 1
ATOM 945 C CA . GLU A 1 119 ? 10.022 3.029 24.179 1.00 47.91 119 GLU A CA 1
ATOM 946 C C . GLU A 1 119 ? 10.575 2.048 25.217 1.00 47.91 119 GLU A C 1
ATOM 948 O O . GLU A 1 119 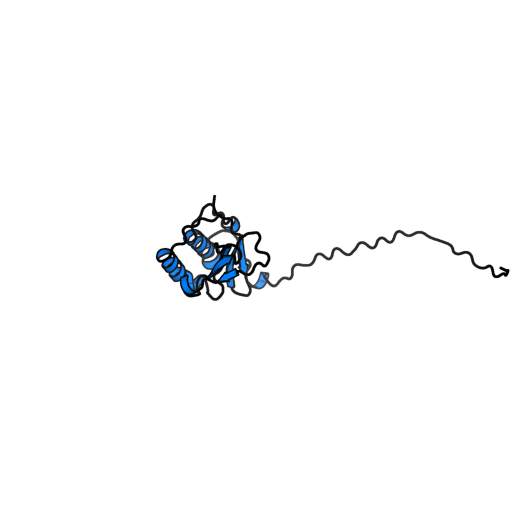? 11.688 2.243 25.706 1.00 47.91 119 GLU A O 1
ATOM 953 N N . ARG A 1 120 ? 9.853 0.974 25.569 1.00 42.41 120 ARG A N 1
ATOM 954 C CA . ARG A 1 120 ? 10.444 -0.052 26.434 1.00 42.41 120 ARG A CA 1
ATOM 955 C C . ARG A 1 120 ? 11.440 -0.869 25.614 1.00 42.41 120 ARG A C 1
ATOM 957 O O . ARG A 1 120 ? 11.021 -1.559 24.683 1.00 42.41 120 ARG A O 1
ATOM 964 N N . PRO A 1 121 ? 12.741 -0.847 25.956 1.00 40.75 121 PRO A N 1
ATOM 965 C CA . PRO A 1 121 ? 13.673 -1.799 25.385 1.00 40.75 121 PRO A CA 1
ATOM 966 C C . PRO A 1 121 ? 13.129 -3.191 25.692 1.00 40.75 121 PRO A C 1
ATOM 968 O O . PRO A 1 121 ? 12.686 -3.439 26.819 1.00 40.75 121 PRO A O 1
ATOM 971 N N . LEU A 1 122 ? 13.169 -4.095 24.709 1.00 44.41 122 LEU A N 1
ATOM 972 C CA . LEU A 1 122 ? 13.105 -5.526 24.986 1.00 44.41 122 LEU A CA 1
ATOM 973 C C . LEU A 1 122 ? 14.048 -5.768 26.166 1.00 44.41 122 LEU A C 1
ATOM 975 O O . LEU A 1 122 ? 15.248 -5.512 26.046 1.00 44.41 122 LEU A O 1
ATOM 979 N N . GLN A 1 123 ? 13.510 -6.181 27.317 1.00 41.75 123 GLN A N 1
ATOM 980 C CA . GLN A 1 123 ? 14.345 -6.763 28.355 1.00 41.75 123 GLN A CA 1
ATOM 981 C C . GLN A 1 123 ? 15.042 -7.929 27.670 1.00 41.75 123 GLN A C 1
ATOM 983 O O . GLN A 1 123 ? 14.426 -8.958 27.397 1.00 41.75 123 GLN A O 1
ATOM 988 N N . ALA A 1 124 ? 16.310 -7.723 27.320 1.00 44.19 124 ALA A N 1
ATOM 989 C CA . ALA A 1 124 ? 17.219 -8.805 27.055 1.00 44.19 124 ALA A CA 1
ATOM 990 C C . ALA A 1 124 ? 17.127 -9.680 28.300 1.00 44.19 124 ALA A C 1
ATOM 992 O O . ALA A 1 124 ? 17.570 -9.285 29.380 1.00 44.19 124 ALA A O 1
ATOM 993 N N . VAL A 1 125 ? 16.456 -10.823 28.171 1.00 43.31 125 VAL A N 1
ATOM 994 C CA . VAL A 1 125 ? 16.632 -11.908 29.119 1.00 43.31 125 VAL A CA 1
ATOM 995 C C . VAL A 1 125 ? 18.101 -12.256 28.966 1.00 43.31 125 VAL A C 1
ATOM 997 O O . VAL A 1 125 ? 18.508 -12.880 27.989 1.00 43.31 125 VAL A O 1
ATOM 1000 N N . ALA A 1 126 ? 18.910 -11.708 29.867 1.00 46.09 126 ALA A N 1
ATOM 1001 C CA . ALA A 1 126 ? 20.259 -12.159 30.083 1.00 46.09 126 ALA A CA 1
ATOM 1002 C C . ALA A 1 126 ? 20.127 -13.611 30.544 1.00 46.09 126 ALA A C 1
ATOM 1004 O O . ALA A 1 126 ? 19.940 -13.881 31.727 1.00 46.09 126 ALA A O 1
ATOM 1005 N N . GLU A 1 127 ? 20.153 -14.551 29.601 1.00 44.31 127 GLU A N 1
ATOM 1006 C CA . GLU A 1 127 ? 20.674 -15.867 29.925 1.00 44.31 127 GLU A CA 1
ATOM 1007 C C . GLU A 1 127 ? 22.153 -15.647 30.241 1.00 44.31 127 GLU A C 1
ATOM 1009 O O . GLU A 1 127 ? 22.992 -15.479 29.354 1.00 44.31 127 GLU A O 1
ATOM 1014 N N . GLU A 1 128 ? 22.446 -15.532 31.536 1.00 49.03 128 GLU A N 1
ATOM 1015 C CA . GLU A 1 128 ? 23.801 -15.649 32.049 1.00 49.03 128 GLU A CA 1
ATOM 1016 C C . GLU A 1 128 ? 24.412 -16.947 31.493 1.00 49.03 128 GLU A C 1
ATOM 1018 O O . GLU A 1 128 ? 23.762 -18.000 31.551 1.00 49.03 128 GLU A O 1
ATOM 1023 N N . PRO A 1 129 ? 25.645 -16.928 30.955 1.00 44.31 129 PRO A N 1
ATOM 1024 C CA . PRO A 1 129 ? 26.326 -18.170 30.637 1.00 44.31 129 PRO A CA 1
ATOM 1025 C C . PRO A 1 129 ? 26.498 -18.932 31.950 1.00 44.31 129 PRO A C 1
ATOM 1027 O O . PRO A 1 129 ? 27.148 -18.450 32.875 1.00 44.31 129 PRO A O 1
ATOM 1030 N N . THR A 1 130 ? 25.873 -20.105 32.050 1.00 43.28 130 THR A N 1
ATOM 1031 C CA . THR A 1 130 ? 26.033 -20.975 33.213 1.00 43.28 130 THR A CA 1
ATOM 1032 C C . THR A 1 130 ? 27.503 -21.360 33.320 1.00 43.28 130 THR A C 1
ATOM 1034 O O . THR A 1 130 ? 28.019 -22.154 32.532 1.00 43.28 130 THR A O 1
ATOM 1037 N N . ASP A 1 131 ? 28.163 -20.750 34.297 1.00 43.84 131 ASP A N 1
ATOM 1038 C CA . ASP A 1 131 ? 29.506 -21.056 34.757 1.00 43.84 131 ASP A CA 1
ATOM 1039 C C . ASP A 1 131 ? 29.519 -22.521 35.225 1.00 43.84 131 ASP A C 1
ATOM 1041 O O . ASP A 1 131 ? 29.048 -22.861 36.313 1.00 43.84 131 ASP A O 1
ATOM 1045 N N . PHE A 1 132 ? 30.008 -23.430 34.380 1.00 41.50 132 PHE A N 1
ATOM 1046 C CA . PHE A 1 132 ? 30.293 -24.809 34.774 1.00 41.50 132 PHE A CA 1
ATOM 1047 C C . PHE A 1 132 ? 31.567 -24.821 35.633 1.00 41.50 132 PHE A C 1
ATOM 1049 O O . PHE A 1 132 ? 32.636 -25.241 35.199 1.00 41.50 132 PHE A O 1
ATOM 1056 N N . ASN A 1 133 ? 31.446 -24.373 36.883 1.00 46.34 133 ASN A N 1
ATOM 1057 C CA . ASN A 1 133 ? 32.363 -24.750 37.950 1.00 46.34 133 ASN A CA 1
ATOM 1058 C C . ASN A 1 133 ? 31.828 -26.026 38.607 1.00 46.34 133 ASN A C 1
ATOM 1060 O O . ASN A 1 133 ? 30.926 -25.981 39.443 1.00 46.34 133 ASN A O 1
ATOM 1064 N N . LEU A 1 134 ? 32.382 -27.177 38.217 1.00 44.06 134 LEU A N 1
ATOM 1065 C CA . LEU A 1 134 ? 32.296 -28.381 39.034 1.00 44.06 134 LEU A CA 1
ATOM 1066 C C . LEU A 1 134 ? 33.615 -28.541 39.793 1.00 44.06 134 LEU A C 1
ATOM 1068 O O . LEU A 1 134 ? 34.611 -29.042 39.273 1.00 44.06 134 LEU A O 1
ATOM 1072 N N . ASP A 1 135 ? 33.580 -28.078 41.038 1.00 43.78 135 ASP A N 1
ATOM 1073 C CA . ASP A 1 135 ? 34.525 -28.387 42.101 1.00 43.78 135 ASP A CA 1
ATOM 1074 C C . ASP A 1 135 ? 34.877 -29.883 42.153 1.00 43.78 135 ASP A C 1
ATOM 1076 O O . ASP A 1 135 ? 33.983 -30.733 42.178 1.00 43.78 135 ASP A O 1
ATOM 1080 N N . ARG A 1 136 ? 36.171 -30.199 42.317 1.00 38.84 136 ARG A N 1
ATOM 1081 C CA . ARG A 1 136 ? 36.681 -30.839 43.552 1.00 38.84 136 ARG A CA 1
ATOM 1082 C C . ARG A 1 136 ? 38.180 -31.168 43.503 1.00 38.84 136 ARG A C 1
ATOM 1084 O O . ARG A 1 136 ? 38.622 -32.115 42.870 1.00 38.84 136 ARG A O 1
ATOM 1091 N N . GLU A 1 137 ? 38.918 -30.373 44.275 1.00 41.00 137 GLU A N 1
ATOM 1092 C CA . GLU A 1 137 ? 39.855 -30.784 45.335 1.00 41.00 137 GLU A CA 1
ATOM 1093 C C . GLU A 1 137 ? 41.008 -31.786 45.065 1.00 41.00 137 GLU A C 1
ATOM 1095 O O . GLU A 1 137 ? 40.853 -32.989 45.227 1.00 41.00 137 GLU A O 1
ATOM 1100 N N . ARG A 1 138 ? 42.210 -31.181 44.940 1.00 45.31 138 ARG A N 1
ATOM 1101 C CA . ARG A 1 138 ? 43.484 -31.417 45.686 1.00 45.31 138 ARG A CA 1
ATOM 1102 C C . ARG A 1 138 ? 44.286 -32.730 45.493 1.00 45.31 138 ARG A C 1
ATOM 1104 O O . ARG A 1 138 ? 43.706 -33.767 45.212 1.00 45.31 138 ARG A O 1
ATOM 1111 N N . PRO A 1 139 ? 45.609 -32.756 45.814 1.00 46.56 139 PRO A N 1
ATOM 1112 C CA . PRO A 1 139 ? 46.566 -31.667 46.091 1.00 46.56 139 PRO A CA 1
ATOM 1113 C C . PRO A 1 139 ? 47.842 -31.714 45.208 1.00 46.56 139 PRO A C 1
ATOM 1115 O O . PRO A 1 139 ? 48.163 -32.719 44.583 1.00 46.56 139 PRO A O 1
ATOM 1118 N N . LEU A 1 140 ? 48.614 -30.621 45.209 1.00 53.72 140 LEU A N 1
ATOM 1119 C CA . LEU A 1 140 ? 50.006 -30.597 44.734 1.00 53.72 140 LEU A CA 1
ATOM 1120 C C . LEU A 1 140 ? 50.911 -31.391 45.692 1.00 53.72 140 LEU A C 1
ATOM 1122 O O . LEU A 1 140 ? 50.806 -31.180 46.904 1.00 53.72 140 LEU A O 1
ATOM 1126 N N . PRO A 1 141 ? 51.872 -32.187 45.191 1.00 44.19 141 PRO A N 1
ATOM 1127 C CA . PRO A 1 141 ? 53.090 -32.471 45.921 1.00 44.19 141 PRO A CA 1
ATOM 1128 C C . PRO A 1 141 ? 54.265 -31.640 45.390 1.00 44.19 141 PRO A C 1
ATOM 1130 O O . PRO A 1 141 ? 54.499 -31.479 44.195 1.00 44.19 141 PRO A O 1
ATOM 1133 N N . THR A 1 142 ? 54.976 -31.116 46.373 1.00 43.28 142 THR A N 1
ATOM 1134 C CA . THR A 1 142 ? 56.187 -30.302 46.369 1.00 43.28 142 THR A CA 1
ATOM 1135 C C . THR A 1 142 ? 57.442 -31.153 46.067 1.00 43.28 142 THR A C 1
ATOM 1137 O O . THR A 1 142 ? 57.546 -32.265 46.570 1.00 43.28 142 THR A O 1
ATOM 1140 N N . VAL A 1 143 ? 58.388 -30.562 45.314 1.00 45.16 143 VAL A N 1
ATOM 1141 C CA . VAL A 1 143 ? 59.826 -30.881 45.054 1.00 45.16 143 VAL A CA 1
ATOM 1142 C C . VAL A 1 143 ? 60.264 -32.248 44.497 1.00 45.16 143 VAL A C 1
ATOM 1144 O O . VAL A 1 143 ? 60.072 -33.283 45.123 1.00 45.16 143 VAL A O 1
ATOM 1147 N N . ALA A 1 144 ? 61.086 -32.192 43.440 1.00 41.00 144 ALA A N 1
ATOM 1148 C CA . ALA A 1 144 ? 62.456 -32.721 43.484 1.00 41.00 144 ALA A CA 1
ATOM 1149 C C . ALA A 1 144 ? 63.345 -31.958 42.476 1.00 41.00 144 ALA A C 1
ATOM 1151 O O . ALA A 1 144 ? 63.114 -32.007 41.269 1.00 41.00 144 ALA A O 1
ATOM 1152 N N . GLU A 1 145 ? 64.337 -31.227 42.984 1.00 50.78 145 GLU A N 1
ATOM 1153 C CA . GLU A 1 145 ? 65.599 -31.030 42.266 1.00 50.78 145 GLU A CA 1
ATOM 1154 C C . GLU A 1 145 ? 66.271 -32.408 42.141 1.00 50.78 145 GLU A C 1
ATOM 1156 O O . GLU A 1 145 ? 66.267 -33.141 43.127 1.00 50.78 145 GLU A O 1
ATOM 1161 N N . ASP A 1 146 ? 66.798 -32.781 40.971 1.00 43.81 146 ASP A N 1
ATOM 1162 C CA . ASP A 1 146 ? 68.197 -33.210 40.782 1.00 43.81 146 ASP A CA 1
ATOM 1163 C C . ASP A 1 146 ? 68.465 -33.644 39.321 1.00 43.81 146 ASP A C 1
ATOM 1165 O O . ASP A 1 146 ? 67.566 -33.942 38.538 1.00 43.81 146 ASP A O 1
ATOM 1169 N N . GLN A 1 147 ? 69.744 -33.600 38.981 1.00 44.56 147 GLN A N 1
ATOM 1170 C CA . GLN A 1 147 ? 70.444 -33.670 37.701 1.00 44.56 147 GLN A CA 1
ATOM 1171 C C . GLN A 1 147 ? 70.333 -35.008 36.937 1.00 44.56 147 GLN A C 1
ATOM 1173 O O . GLN A 1 147 ? 70.214 -36.057 37.559 1.00 44.56 147 GLN A O 1
ATOM 1178 N N . THR A 1 148 ? 70.490 -34.998 35.598 1.00 41.66 148 THR A N 1
ATOM 1179 C CA . THR A 1 148 ? 71.650 -35.544 34.823 1.00 41.66 148 THR A CA 1
ATOM 1180 C C . THR A 1 148 ? 71.345 -35.841 33.335 1.00 41.66 148 THR A C 1
ATOM 1182 O O . THR A 1 148 ? 70.286 -36.358 32.997 1.00 41.66 148 THR A O 1
ATOM 1185 N N . ASP A 1 149 ? 72.329 -35.474 32.499 1.00 43.06 149 ASP A N 1
ATOM 1186 C CA . ASP A 1 149 ? 72.774 -35.957 31.170 1.00 43.06 149 ASP A CA 1
ATOM 1187 C C . ASP A 1 149 ? 71.791 -36.481 30.098 1.00 43.06 149 ASP A C 1
ATOM 1189 O O . ASP A 1 149 ? 71.144 -37.511 30.273 1.00 43.06 149 ASP A O 1
ATOM 1193 N N . PHE A 1 150 ? 71.827 -35.853 28.908 1.00 42.06 150 PHE A N 1
ATOM 1194 C CA . PHE A 1 150 ? 72.485 -36.395 27.697 1.00 42.06 150 PHE A CA 1
ATOM 1195 C C . PHE A 1 150 ? 72.738 -35.301 26.643 1.00 42.06 150 PHE A C 1
ATOM 1197 O O . PHE A 1 150 ? 71.898 -34.378 26.528 1.00 42.06 150 PHE A O 1
#

pLDDT: mean 74.09, std 20.47, range [38.69, 96.12]

Radius of gyration: 28.14 Å; chains: 1; bounding box: 84×49×59 Å

Sequence (150 aa):
MGKKLNLRYESPQGYFSLTWPDYGGGGMGHDDETYQFVLHVLRSYCTGEIAGFSNEGGELAKDYEHIMQLLAEKPILERYDVPELGLRDAPLDEIITAIYRRFVLGEGAVEYPPAEERERPLQAVAEEPTDFNLDRERPLPTVAEDQTDF

Foldseek 3Di:
DAQEWEWDADVVQQKIKTFHPPPDDQDWDWPCVLLVLQKTQTAGPVPRDGGIIMRGVHHLLVCVVSNLVSCVVPPDPGFYDYVVLPDDRHGPNVVSVSCCCCPVVVPDPDDDDPPVVVPDPPPPPPPDDPPPDDDDDDDDDDDDDDDDDD